Protein AF-A0A7S3MIG5-F1 (afdb_monomer)

Solvent-accessible surface area (backbone atoms only — not comparable to full-atom values): 7747 Å² total; per-residue (Å²): 121,83,64,59,63,56,52,53,53,54,50,54,58,50,54,56,58,55,52,68,65,64,69,79,78,71,97,71,91,72,84,79,76,76,66,77,36,34,33,56,63,20,16,80,85,38,70,43,92,72,47,92,50,40,49,57,72,40,78,55,63,51,69,65,56,37,70,64,51,83,87,72,63,54,57,69,58,44,41,52,48,26,43,72,57,22,67,26,15,24,21,19,40,47,58,47,97,88,70,48,41,25,34,7,35,70,39,51,44,54,89,52,20,58,82,60,41,82,59,38,82,42,43,52,66,67,50,27,48,59,33,58,76,71,104

pLDDT: mean 79.19, std 20.81, range [36.38, 97.81]

Organism: NCBI:txid89044

InterPro domains:
  IPR008258 Transglycosylase SLT domain 1 [PF01464] (71-113)
  IPR023346 Lysozyme-like domain superfamily [SSF53955] (67-118)

Secondary structure (DSSP, 8-state):
-HHHHHHHHHHHHHHHHHHHHHTTS------------TTTTT-TTS--S--TT-SS--B--HHHHHHH-TT---HHHHHHHHHHHHTTBTT-EEE-TTS-EEETTTTEETTTHHHHSTTS---SHHHHHHHHHH-

Mean predicted aligned error: 11.34 Å

Radius of gyration: 15.7 Å; Cα contacts (8 Å, |Δi|>4): 194; chains: 1; bounding box: 32×45×38 Å

Foldseek 3Di:
DVPVVVVVVVVVVVVLVVVLVVVPPDPDDDDDPCPPQPLQCLEVVSPDPDQLLGSDWDADDQQVLLVPQPPPDDSVVSSSQLCVQGVRTLSHWYQDPVRWIFGGSNRQTLVQCVPQPVSGDQSDSVSVSSSVNVD

Structure (mmCIF, N/CA/C/O backbone):
data_AF-A0A7S3MIG5-F1
#
_entry.id   AF-A0A7S3MIG5-F1
#
loop_
_atom_site.group_PDB
_atom_site.id
_atom_site.type_symbol
_atom_site.label_atom_id
_atom_site.label_alt_id
_atom_site.label_comp_id
_atom_site.label_asym_id
_atom_site.label_entity_id
_atom_site.label_seq_id
_atom_site.pdbx_PDB_ins_code
_atom_site.Cartn_x
_atom_site.Cartn_y
_atom_site.Cartn_z
_atom_site.occupancy
_atom_site.B_iso_or_equiv
_atom_site.auth_seq_id
_atom_site.auth_comp_id
_atom_site.auth_asym_id
_atom_site.auth_atom_id
_atom_site.pdbx_PDB_model_num
ATOM 1 N N . GLU A 1 1 ? -20.050 28.147 0.875 1.00 51.34 1 GLU A N 1
ATOM 2 C CA . GLU A 1 1 ? -18.683 27.589 0.783 1.00 51.34 1 GLU A CA 1
ATOM 3 C C . GLU A 1 1 ? -18.425 26.439 1.764 1.00 51.34 1 GLU A C 1
ATOM 5 O O . GLU A 1 1 ? -18.045 25.375 1.313 1.00 51.34 1 GLU A O 1
ATOM 10 N N . LYS A 1 2 ? -18.729 26.543 3.070 1.00 42.62 2 LYS A N 1
ATOM 11 C CA . LYS A 1 2 ? -18.460 25.452 4.046 1.00 42.62 2 LYS A CA 1
ATOM 12 C C . LYS A 1 2 ? -19.381 24.208 3.971 1.00 42.62 2 LYS A C 1
ATOM 14 O O . LYS A 1 2 ? -19.106 23.201 4.614 1.00 42.62 2 LYS A O 1
ATOM 19 N N . ALA A 1 3 ? -20.485 24.269 3.222 1.00 40.72 3 ALA A N 1
ATOM 20 C CA . ALA A 1 3 ? -21.469 23.179 3.124 1.00 40.72 3 ALA A CA 1
ATOM 21 C C . ALA A 1 3 ? -21.179 22.177 1.986 1.00 40.72 3 ALA A C 1
ATOM 23 O O . ALA A 1 3 ? -21.568 21.013 2.079 1.00 40.72 3 ALA A O 1
ATOM 24 N N . GLU A 1 4 ? -20.468 22.595 0.935 1.00 43.38 4 GLU A N 1
ATOM 25 C CA . GLU A 1 4 ? -20.184 21.741 -0.229 1.00 43.38 4 GLU A CA 1
ATOM 26 C C . GLU A 1 4 ? -19.035 20.760 0.044 1.00 43.38 4 GLU A C 1
ATOM 28 O O . GLU A 1 4 ? -19.123 19.592 -0.324 1.00 43.38 4 GLU A O 1
ATOM 33 N N . GLU A 1 5 ? -18.024 21.175 0.813 1.00 44.06 5 GLU A N 1
ATOM 34 C CA . GLU A 1 5 ? -16.882 20.326 1.190 1.00 44.06 5 GLU A CA 1
ATOM 35 C C . GLU A 1 5 ? -17.285 19.151 2.107 1.00 44.06 5 GLU A C 1
ATOM 37 O O . GLU A 1 5 ? -16.780 18.035 1.981 1.00 44.06 5 GLU A O 1
ATOM 42 N N . SER A 1 6 ? -18.246 19.378 3.010 1.00 37.78 6 SER A N 1
ATOM 43 C CA . SER A 1 6 ? -18.741 18.351 3.940 1.00 37.78 6 SER A CA 1
ATOM 44 C C . SER A 1 6 ? -19.635 17.319 3.239 1.00 37.78 6 SER A C 1
ATOM 46 O O . SER A 1 6 ? -19.583 16.125 3.531 1.00 37.78 6 SER A O 1
ATOM 48 N N . THR A 1 7 ? -20.415 17.766 2.251 1.00 40.59 7 THR A N 1
ATOM 49 C CA . THR A 1 7 ? -21.314 16.901 1.473 1.00 40.59 7 THR A CA 1
ATOM 50 C C . THR A 1 7 ? -20.524 16.008 0.511 1.00 40.59 7 THR A C 1
ATOM 52 O O . THR A 1 7 ? -20.864 14.841 0.335 1.00 40.59 7 THR A O 1
ATOM 55 N N . MET A 1 8 ? -19.410 16.503 -0.041 1.00 41.50 8 MET A N 1
ATOM 56 C CA . MET A 1 8 ? -18.539 15.733 -0.935 1.00 41.50 8 MET A CA 1
ATOM 57 C C . MET A 1 8 ? -17.765 14.631 -0.198 1.00 41.50 8 MET A C 1
ATOM 59 O O . MET A 1 8 ? -17.695 13.505 -0.689 1.00 41.50 8 MET A O 1
ATOM 63 N N . LYS A 1 9 ? -17.280 14.911 1.022 1.00 41.47 9 LYS A N 1
ATOM 64 C CA . LYS A 1 9 ? -16.677 13.902 1.910 1.00 41.47 9 LYS A CA 1
ATOM 65 C C . LYS A 1 9 ? -17.696 12.812 2.261 1.00 41.47 9 LYS A C 1
ATOM 67 O O . LYS A 1 9 ? -17.405 11.632 2.105 1.00 41.47 9 LYS A O 1
ATOM 72 N N . PHE A 1 10 ? -18.925 13.181 2.626 1.00 36.38 10 PHE A N 1
ATOM 73 C CA . PHE A 1 10 ? -19.977 12.212 2.962 1.00 36.38 10 PHE A CA 1
ATOM 74 C C . PHE A 1 10 ? -20.384 11.323 1.768 1.00 36.38 10 PHE A C 1
ATOM 76 O O . PHE A 1 10 ? -20.608 10.129 1.941 1.00 36.38 10 PHE A O 1
ATOM 83 N N . ILE A 1 11 ? -20.415 11.865 0.546 1.00 40.78 11 ILE A N 1
ATOM 84 C CA . ILE A 1 11 ? -20.728 11.098 -0.674 1.00 40.78 11 ILE A CA 1
ATOM 85 C C . ILE A 1 11 ? -19.583 10.142 -1.056 1.00 40.78 11 ILE A C 1
ATOM 87 O O . ILE A 1 11 ? -19.858 9.000 -1.427 1.00 40.78 11 ILE A O 1
ATOM 91 N N . LEU A 1 12 ? -18.317 10.552 -0.897 1.00 39.25 12 LEU A N 1
ATOM 92 C CA . LEU A 1 12 ? -17.154 9.679 -1.119 1.00 39.25 12 LEU A CA 1
ATOM 93 C C . LEU A 1 12 ? -17.155 8.472 -0.161 1.00 39.25 12 LEU A C 1
ATOM 95 O O . LEU A 1 12 ? -16.956 7.337 -0.590 1.00 39.25 12 LEU A O 1
ATOM 99 N N . PHE A 1 13 ? -17.466 8.702 1.122 1.00 47.09 13 PHE A N 1
ATOM 10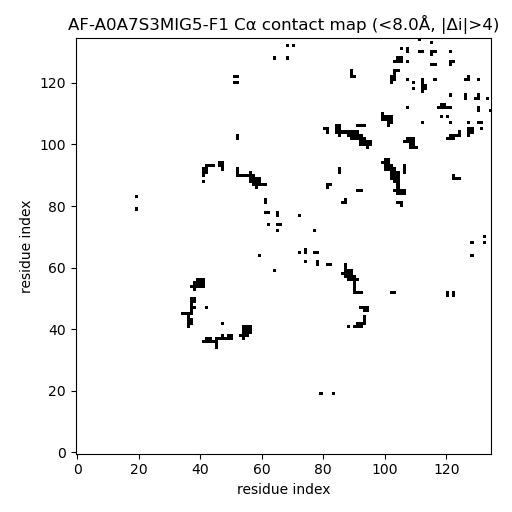0 C CA . PHE A 1 13 ? -17.560 7.646 2.139 1.00 47.09 13 PHE A CA 1
ATOM 101 C C . PHE A 1 13 ? -18.702 6.645 1.869 1.00 47.09 13 PHE A C 1
ATOM 103 O O . PHE A 1 13 ? -18.540 5.448 2.109 1.00 47.09 13 PHE A O 1
ATOM 110 N N . PHE A 1 14 ? -19.847 7.097 1.338 1.00 41.34 14 PHE A N 1
ATOM 111 C CA . PHE A 1 14 ? -20.972 6.213 0.992 1.00 41.34 14 PHE A CA 1
ATOM 112 C C . PHE A 1 14 ? -20.753 5.421 -0.306 1.00 41.34 14 PHE A C 1
ATOM 114 O O . PHE A 1 14 ? -21.183 4.268 -0.388 1.00 41.34 14 PHE A O 1
ATOM 121 N N . ALA A 1 15 ? -20.055 5.988 -1.296 1.00 44.19 15 ALA A N 1
ATOM 122 C CA . ALA A 1 15 ? -19.672 5.265 -2.510 1.00 44.19 15 ALA A CA 1
ATOM 123 C C . ALA A 1 15 ? -18.713 4.100 -2.193 1.00 44.19 15 ALA A C 1
ATOM 125 O O . ALA A 1 15 ? -18.917 2.987 -2.680 1.00 44.19 15 ALA A O 1
ATOM 126 N N . LEU A 1 16 ? -17.751 4.315 -1.285 1.00 47.69 16 LEU A N 1
ATOM 127 C CA . LEU A 1 16 ? -16.837 3.276 -0.788 1.00 47.69 16 LEU A CA 1
ATOM 128 C C . LEU A 1 16 ? -17.585 2.114 -0.097 1.00 47.69 16 LEU A C 1
ATOM 130 O O . LEU A 1 16 ? -17.262 0.942 -0.292 1.00 47.69 16 LEU A O 1
ATOM 134 N N . PHE A 1 17 ? -18.638 2.429 0.666 1.00 48.66 17 PHE A N 1
ATOM 135 C CA . PHE A 1 17 ? -19.463 1.442 1.375 1.00 48.66 17 PHE A CA 1
ATOM 136 C C . PHE A 1 17 ? -20.313 0.575 0.427 1.00 48.66 17 PHE A C 1
ATOM 138 O O . PHE A 1 17 ? -20.504 -0.618 0.673 1.00 48.66 17 PHE A O 1
ATOM 145 N N . ALA A 1 18 ? -20.824 1.158 -0.664 1.00 47.09 18 ALA A N 1
ATOM 146 C CA . ALA A 1 18 ? -21.632 0.444 -1.653 1.00 47.09 18 ALA A CA 1
ATOM 147 C C . ALA A 1 18 ? -20.791 -0.510 -2.524 1.00 47.09 18 ALA A C 1
ATOM 149 O O . ALA A 1 18 ? -21.248 -1.612 -2.835 1.00 47.09 18 ALA A O 1
ATOM 150 N N . LEU A 1 19 ? -19.547 -0.140 -2.853 1.00 51.59 19 LEU A N 1
ATOM 151 C CA . LEU A 1 19 ? -18.636 -0.998 -3.619 1.00 51.59 19 LEU A CA 1
ATOM 152 C C . LEU A 1 19 ? -18.174 -2.240 -2.837 1.00 51.59 19 LEU A C 1
ATOM 154 O O . LEU A 1 19 ? -18.112 -3.322 -3.419 1.00 51.59 19 LEU A O 1
ATOM 158 N N . CYS A 1 20 ? -17.950 -2.141 -1.519 1.00 53.34 20 CYS A N 1
ATOM 159 C CA . CYS A 1 20 ? -17.542 -3.298 -0.700 1.00 53.34 20 CYS A CA 1
ATOM 160 C C . CYS A 1 20 ? -18.631 -4.397 -0.653 1.00 53.34 20 CYS A C 1
ATOM 162 O O . CYS A 1 20 ? -18.325 -5.574 -0.479 1.00 53.34 20 CYS A O 1
ATOM 164 N N . LYS A 1 21 ? -19.911 -4.044 -0.872 1.00 43.94 21 LYS A N 1
ATOM 165 C CA . LYS A 1 21 ? -21.035 -4.999 -0.888 1.00 43.94 21 LYS A CA 1
ATOM 166 C C . LYS A 1 21 ? -21.284 -5.649 -2.255 1.00 43.94 21 LYS A C 1
ATOM 168 O O . LYS A 1 21 ? -21.794 -6.764 -2.298 1.00 43.94 21 LYS A O 1
ATOM 173 N N . ALA A 1 22 ? -20.910 -4.988 -3.352 1.00 49.09 22 ALA A N 1
ATOM 174 C CA . ALA A 1 22 ? -21.070 -5.519 -4.709 1.00 49.09 22 ALA A CA 1
ATOM 175 C C . ALA A 1 22 ? -19.980 -6.539 -5.104 1.00 49.09 22 ALA A C 1
ATOM 177 O O . ALA A 1 22 ? -20.178 -7.314 -6.032 1.00 49.09 22 ALA A O 1
ATOM 178 N N . LEU A 1 23 ? -18.851 -6.577 -4.388 1.00 50.47 23 LEU A N 1
ATOM 179 C CA . LEU A 1 23 ? -17.713 -7.460 -4.683 1.00 50.47 23 LEU A CA 1
ATOM 180 C C . LEU A 1 23 ? -17.840 -8.896 -4.135 1.00 50.47 23 LEU A C 1
ATOM 182 O O . LEU A 1 23 ? -16.958 -9.713 -4.379 1.00 50.47 23 LEU A O 1
ATOM 186 N N . ILE A 1 24 ? -18.912 -9.232 -3.409 1.00 51.25 24 ILE A N 1
ATOM 187 C CA . ILE A 1 24 ? -19.082 -10.579 -2.827 1.00 51.25 24 ILE A CA 1
ATOM 188 C C . ILE A 1 24 ? -19.714 -11.576 -3.826 1.00 51.25 24 ILE A C 1
ATOM 190 O O . ILE A 1 24 ? -19.667 -12.777 -3.579 1.00 51.25 24 ILE A O 1
ATOM 194 N N . ASP A 1 25 ? -20.242 -11.132 -4.977 1.00 44.16 25 ASP A N 1
ATOM 195 C CA . ASP A 1 25 ? -21.113 -11.976 -5.820 1.00 44.16 25 ASP A CA 1
ATOM 196 C C . ASP A 1 25 ? -20.711 -12.077 -7.305 1.00 44.16 25 ASP A C 1
ATOM 198 O O . ASP A 1 25 ? -21.544 -12.011 -8.207 1.00 44.16 25 ASP A O 1
ATOM 202 N N . SER A 1 26 ? -19.421 -12.215 -7.622 1.00 49.31 26 SER A N 1
ATOM 203 C CA . SER A 1 26 ? -19.003 -12.509 -9.004 1.00 49.31 26 SER A CA 1
ATOM 204 C C . SER A 1 26 ? -17.785 -13.420 -9.046 1.00 49.31 26 SER A C 1
ATOM 206 O O . SER A 1 26 ? -16.639 -12.984 -9.096 1.00 49.31 26 SER A O 1
ATOM 208 N N . ASN A 1 27 ? -18.060 -14.721 -9.033 1.00 55.34 27 ASN A N 1
ATOM 209 C CA . ASN A 1 27 ? -17.086 -15.756 -9.342 1.00 55.34 27 ASN A CA 1
ATOM 210 C C . ASN A 1 27 ? -17.036 -15.932 -10.871 1.00 55.34 27 ASN A C 1
ATOM 212 O O . ASN A 1 27 ? -17.687 -16.826 -11.409 1.00 55.34 27 ASN A O 1
ATOM 216 N N . ASP A 1 28 ? -16.325 -15.042 -11.570 1.00 57.12 28 ASP A N 1
ATOM 217 C CA . ASP A 1 28 ? -16.091 -15.153 -13.014 1.00 57.12 28 ASP A CA 1
ATOM 218 C C . ASP A 1 28 ? -14.610 -15.444 -13.291 1.00 57.12 28 ASP A C 1
ATOM 220 O O . ASP A 1 28 ? -13.703 -14.711 -12.890 1.00 57.12 28 ASP A O 1
ATOM 224 N N . THR A 1 29 ? -14.349 -16.571 -13.948 1.00 52.06 29 THR A N 1
ATOM 225 C CA . THR A 1 29 ? -13.006 -17.027 -14.316 1.00 52.06 29 THR A CA 1
ATOM 226 C C . THR A 1 29 ? -12.479 -16.216 -15.499 1.00 52.06 29 THR A C 1
ATOM 228 O O . THR A 1 29 ? -12.602 -16.621 -16.656 1.00 52.06 29 THR A O 1
ATOM 231 N N . VAL A 1 30 ? -11.860 -15.069 -15.215 1.00 60.84 30 VAL A N 1
ATOM 232 C CA . VAL A 1 30 ? -11.227 -14.211 -16.226 1.00 60.84 30 VAL A CA 1
ATOM 233 C C . VAL A 1 30 ? -9.854 -14.763 -16.627 1.00 60.84 30 VAL A C 1
ATOM 235 O O . VAL A 1 30 ? -8.970 -14.976 -15.796 1.00 60.84 30 VAL A O 1
ATOM 238 N N . LYS A 1 31 ? -9.645 -14.959 -17.937 1.00 47.28 31 LYS A N 1
ATOM 239 C CA . LYS A 1 31 ? -8.320 -15.212 -18.523 1.00 47.28 31 LYS A CA 1
ATOM 240 C C . LYS A 1 31 ? -7.423 -13.987 -18.328 1.00 47.28 31 LYS A C 1
ATOM 242 O O . LYS A 1 31 ? -7.573 -12.984 -19.024 1.00 47.28 31 LYS A O 1
ATOM 247 N N . VAL A 1 32 ? -6.457 -14.102 -17.420 1.00 54.25 32 VAL A N 1
ATOM 248 C CA . VAL A 1 32 ? -5.414 -13.097 -17.183 1.00 54.25 32 VAL A CA 1
ATOM 249 C C . VAL A 1 32 ? -4.479 -13.051 -18.392 1.00 54.25 32 VAL A C 1
ATOM 251 O O . VAL A 1 32 ? -3.644 -13.931 -18.590 1.00 54.25 32 VAL A O 1
ATOM 254 N N . THR A 1 33 ? -4.623 -12.016 -19.217 1.00 44.28 33 THR A N 1
ATOM 255 C CA . THR A 1 33 ? -3.598 -11.650 -20.199 1.00 44.28 33 THR A CA 1
ATOM 256 C C . THR A 1 33 ? -2.527 -10.882 -19.436 1.00 44.28 33 THR A C 1
ATOM 258 O O . THR A 1 33 ? -2.725 -9.724 -19.083 1.00 44.28 33 THR A O 1
ATOM 261 N N . THR A 1 34 ? -1.417 -11.544 -19.111 1.00 45.97 34 THR A N 1
ATOM 262 C CA . THR A 1 34 ? -0.268 -10.923 -18.446 1.00 45.97 34 THR A CA 1
ATOM 263 C C . THR A 1 34 ? 0.471 -10.024 -19.436 1.00 45.97 34 THR A C 1
ATOM 265 O O . THR A 1 34 ? 1.511 -10.400 -19.979 1.00 45.97 34 THR A O 1
ATOM 268 N N . THR A 1 35 ? -0.047 -8.823 -19.686 1.00 49.03 35 THR A N 1
ATOM 269 C CA . THR A 1 35 ? 0.828 -7.696 -20.026 1.00 49.03 35 THR A CA 1
ATOM 270 C C . THR A 1 35 ? 1.782 -7.596 -18.844 1.00 49.03 35 THR A C 1
ATOM 272 O O . THR A 1 35 ? 1.309 -7.406 -17.726 1.00 49.03 35 THR A O 1
ATOM 275 N N . GLY A 1 36 ? 3.069 -7.897 -19.046 1.00 53.56 36 GLY A N 1
ATOM 276 C CA . GLY A 1 36 ? 4.034 -8.086 -17.961 1.00 53.56 36 GLY A CA 1
ATOM 277 C C . GLY A 1 36 ? 3.885 -6.985 -16.919 1.00 53.56 36 GLY A C 1
ATOM 278 O O . GLY A 1 36 ? 4.172 -5.830 -17.210 1.00 53.56 36 GLY A O 1
ATOM 279 N N . SER A 1 37 ? 3.349 -7.335 -15.748 1.00 60.66 37 SER A N 1
ATOM 280 C CA . SER A 1 37 ? 3.030 -6.356 -14.717 1.00 60.66 37 SER A CA 1
ATOM 281 C C . SER A 1 37 ? 4.322 -5.659 -14.335 1.00 60.66 37 SER A C 1
ATOM 283 O O . SER A 1 37 ? 5.243 -6.305 -13.812 1.00 60.66 37 SER A O 1
ATOM 285 N N . THR A 1 38 ? 4.409 -4.361 -14.595 1.00 77.69 38 THR A N 1
ATOM 286 C CA . THR A 1 38 ? 5.500 -3.560 -14.061 1.00 77.69 38 THR A CA 1
ATOM 287 C C . THR A 1 38 ? 5.509 -3.760 -12.542 1.00 77.69 38 THR A C 1
ATOM 289 O O . THR A 1 38 ? 4.456 -3.831 -11.907 1.00 77.69 38 THR A O 1
ATOM 292 N N . CYS A 1 39 ? 6.691 -3.968 -11.959 1.00 90.12 39 CYS A N 1
ATOM 293 C CA . CYS A 1 39 ? 6.862 -4.235 -10.523 1.00 90.12 39 CYS A CA 1
ATOM 294 C C . CYS A 1 39 ? 6.382 -5.609 -10.020 1.00 90.12 39 CYS A C 1
ATOM 296 O O . CYS A 1 39 ? 6.025 -5.745 -8.854 1.00 90.12 39 CYS A O 1
ATOM 298 N N . GLY A 1 40 ? 6.399 -6.641 -10.871 1.00 89.94 40 GLY A N 1
ATOM 299 C CA . GLY A 1 40 ? 6.261 -8.043 -10.441 1.00 89.94 40 GLY A CA 1
ATOM 300 C C . GLY A 1 40 ? 4.935 -8.373 -9.749 1.00 89.94 40 GLY A C 1
ATOM 301 O O . GLY A 1 40 ? 4.897 -9.145 -8.796 1.00 89.94 40 GLY A O 1
ATOM 302 N N . GLY A 1 41 ? 3.849 -7.772 -10.232 1.00 89.12 41 GLY A N 1
ATOM 303 C CA . GLY A 1 41 ? 2.486 -7.984 -9.740 1.00 89.12 41 GLY A CA 1
ATOM 304 C C . GLY A 1 41 ? 2.023 -6.940 -8.728 1.00 89.12 41 GLY A C 1
ATOM 305 O O . GLY A 1 41 ? 0.840 -6.890 -8.413 1.00 89.12 41 GLY A O 1
ATOM 306 N N . ASN A 1 42 ? 2.922 -6.065 -8.269 1.00 93.94 42 ASN A N 1
ATOM 307 C CA . ASN A 1 42 ? 2.595 -4.986 -7.337 1.00 93.94 42 ASN A CA 1
ATOM 308 C C . ASN A 1 42 ? 1.775 -3.855 -7.968 1.00 93.94 42 ASN A C 1
ATOM 310 O O . ASN A 1 42 ? 1.104 -3.133 -7.243 1.00 93.94 42 ASN A O 1
ATOM 314 N N . CYS A 1 43 ? 1.808 -3.720 -9.296 1.00 91.94 43 CYS A N 1
ATOM 315 C CA . CYS A 1 43 ? 1.034 -2.738 -10.049 1.00 91.94 43 CYS A CA 1
ATOM 316 C C . CYS A 1 43 ? 0.163 -3.442 -11.101 1.00 91.94 43 CYS A C 1
ATOM 318 O O . CYS A 1 43 ? 0.605 -3.634 -12.240 1.00 91.94 43 CYS A O 1
ATOM 320 N N . PRO A 1 44 ? -1.060 -3.874 -10.743 1.00 85.12 44 PRO A N 1
ATOM 321 C CA . PRO A 1 44 ? -1.909 -4.673 -11.629 1.00 85.12 44 PRO A CA 1
ATOM 322 C C . PRO A 1 44 ? -2.309 -3.963 -12.927 1.00 85.12 44 PRO A C 1
ATOM 324 O O . PRO A 1 44 ? -2.492 -4.618 -13.949 1.00 85.12 44 PRO A O 1
ATOM 327 N N . SER A 1 45 ? -2.402 -2.629 -12.913 1.00 82.88 45 SER A N 1
ATOM 328 C CA . SER A 1 45 ? -2.671 -1.822 -14.111 1.00 82.88 45 SER A CA 1
ATOM 329 C C . SER A 1 45 ? -1.525 -1.855 -15.127 1.00 82.88 45 SER A C 1
ATOM 331 O O . SER A 1 45 ? -1.723 -1.491 -16.284 1.00 82.88 45 SER A O 1
ATOM 333 N N . GLY A 1 46 ? -0.313 -2.223 -14.697 1.00 84.00 46 GLY A N 1
ATOM 334 C CA . GLY A 1 46 ? 0.907 -2.119 -15.497 1.00 84.00 46 GLY A CA 1
ATOM 335 C C . GLY A 1 46 ? 1.330 -0.679 -15.817 1.00 84.00 46 GLY A C 1
ATOM 336 O O . GLY A 1 46 ? 2.304 -0.492 -16.540 1.00 84.00 46 GLY A O 1
ATOM 337 N N . SER A 1 47 ? 0.632 0.334 -15.286 1.00 86.62 47 SER A N 1
ATOM 338 C CA . SER A 1 47 ? 0.887 1.754 -15.576 1.00 86.62 47 SER A CA 1
ATOM 339 C C . SER A 1 47 ? 2.065 2.339 -14.799 1.00 86.62 47 SER A C 1
ATOM 341 O O . SER A 1 47 ? 2.567 3.398 -15.164 1.00 86.62 47 SER A O 1
ATOM 343 N N . CYS A 1 48 ? 2.526 1.660 -13.749 1.00 87.62 48 CYS A N 1
ATOM 344 C CA . CYS A 1 48 ? 3.608 2.155 -12.911 1.00 87.62 48 CYS A CA 1
ATOM 345 C C . CYS A 1 48 ? 4.918 2.259 -13.698 1.00 87.62 48 CYS A C 1
ATOM 347 O O . CYS A 1 48 ? 5.348 1.301 -14.335 1.00 87.62 48 CYS A O 1
ATOM 349 N N . THR A 1 49 ? 5.573 3.416 -13.619 1.00 87.75 49 THR A N 1
ATOM 350 C CA . THR A 1 49 ? 6.861 3.693 -14.282 1.00 87.75 49 THR A CA 1
ATOM 351 C C . THR A 1 49 ? 8.070 3.364 -13.405 1.00 87.75 49 THR A C 1
ATOM 353 O O . THR A 1 49 ? 9.182 3.203 -13.907 1.00 87.75 49 THR A O 1
ATOM 356 N N . SER A 1 50 ? 7.862 3.240 -12.092 1.00 90.69 50 SER A N 1
ATOM 357 C CA . SER A 1 50 ? 8.873 2.875 -11.100 1.00 90.69 50 SER A CA 1
ATOM 358 C C . SER A 1 50 ? 8.273 1.962 -10.028 1.00 90.69 50 SER A C 1
ATOM 360 O O . SER A 1 50 ? 7.053 1.852 -9.926 1.00 90.69 50 SER A O 1
ATOM 362 N N . CYS A 1 51 ? 9.133 1.296 -9.250 1.00 92.75 51 CYS A N 1
ATOM 363 C CA . CYS A 1 51 ? 8.746 0.340 -8.208 1.00 92.75 51 CYS A CA 1
ATOM 364 C C . CYS A 1 51 ? 9.307 0.757 -6.838 1.00 92.75 51 CYS A C 1
ATOM 366 O O . CYS A 1 51 ? 10.187 0.065 -6.318 1.00 92.75 51 CYS A O 1
ATOM 368 N N . PRO A 1 52 ? 8.869 1.891 -6.257 1.00 94.00 52 PRO A N 1
ATOM 369 C CA . PRO A 1 52 ? 9.450 2.433 -5.026 1.00 94.00 52 PRO A CA 1
ATOM 370 C C . PRO A 1 52 ? 9.383 1.462 -3.840 1.00 94.00 52 PRO A C 1
ATOM 372 O O . PRO A 1 52 ? 10.297 1.447 -3.021 1.00 94.00 52 PRO A O 1
ATOM 375 N N . CYS A 1 53 ? 8.360 0.602 -3.789 1.00 95.50 53 CYS A N 1
ATOM 376 C CA . CYS A 1 53 ? 8.213 -0.430 -2.758 1.00 95.50 53 CYS A CA 1
ATOM 377 C C . CYS A 1 53 ? 8.737 -1.813 -3.179 1.00 95.50 53 CYS A C 1
ATOM 379 O O . CYS A 1 53 ? 8.518 -2.807 -2.495 1.00 95.50 53 CYS A O 1
ATOM 381 N N . GLY A 1 54 ? 9.473 -1.889 -4.289 1.00 93.19 54 GLY A N 1
ATOM 382 C CA . GLY A 1 54 ? 10.073 -3.118 -4.798 1.00 93.19 54 GLY A CA 1
ATOM 383 C C . GLY A 1 54 ? 9.203 -3.876 -5.803 1.00 93.19 54 GLY A C 1
ATOM 384 O O . GLY A 1 54 ? 8.080 -3.496 -6.134 1.00 93.19 54 GLY A O 1
ATOM 385 N N . SER A 1 55 ? 9.765 -4.964 -6.328 1.00 94.12 55 SER A N 1
ATOM 386 C CA . SER A 1 55 ? 9.193 -5.758 -7.426 1.00 94.12 55 SER A CA 1
ATOM 387 C C . SER A 1 55 ? 8.667 -7.130 -7.001 1.00 94.12 55 SER A C 1
ATOM 389 O O . SER A 1 55 ? 8.378 -7.959 -7.856 1.00 94.12 55 SER A O 1
ATOM 391 N N . THR A 1 56 ? 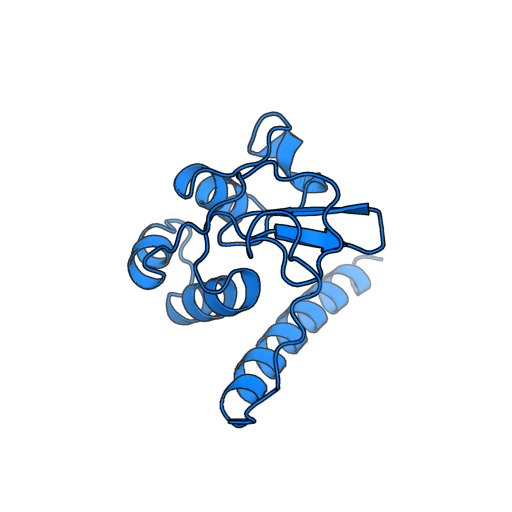8.589 -7.393 -5.698 1.00 94.50 56 THR A N 1
ATOM 392 C CA . THR A 1 56 ? 8.059 -8.647 -5.147 1.00 94.50 56 THR A CA 1
ATOM 393 C C . THR A 1 56 ? 6.866 -8.325 -4.249 1.00 94.50 56 THR A C 1
ATOM 395 O O . THR A 1 56 ? 6.974 -7.381 -3.460 1.00 94.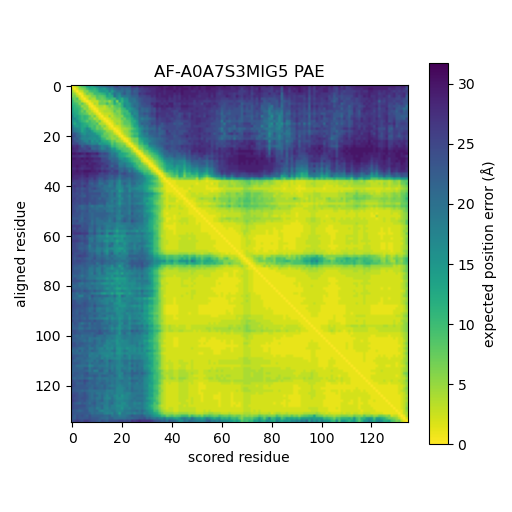50 56 THR A O 1
ATOM 398 N N . PRO A 1 57 ? 5.751 -9.071 -4.326 1.00 95.75 57 PRO A N 1
ATOM 399 C CA . PRO A 1 57 ? 4.639 -8.918 -3.391 1.00 95.75 57 PRO A CA 1
ATOM 400 C C . PRO A 1 57 ? 5.039 -9.186 -1.937 1.00 95.75 57 PRO A C 1
ATOM 402 O O . PRO A 1 57 ? 5.874 -10.045 -1.655 1.00 95.75 57 PRO A O 1
ATOM 405 N N . SER A 1 58 ? 4.411 -8.467 -1.007 1.00 97.19 58 SER A N 1
ATOM 406 C CA . SER A 1 58 ? 4.626 -8.582 0.438 1.00 97.19 58 SER A CA 1
ATOM 407 C C . SER A 1 58 ? 3.281 -8.671 1.156 1.00 97.19 58 SER A C 1
ATOM 409 O O . SER A 1 58 ? 2.756 -7.677 1.656 1.00 97.19 58 SER A O 1
ATOM 411 N N . TYR A 1 59 ? 2.689 -9.864 1.178 1.00 97.81 59 TYR A N 1
ATOM 412 C CA . TYR A 1 59 ? 1.374 -10.068 1.786 1.00 97.81 59 TYR A CA 1
ATOM 413 C C . TYR A 1 59 ? 1.434 -10.049 3.312 1.00 97.81 59 TYR A C 1
ATOM 415 O O . TYR A 1 59 ? 2.263 -10.714 3.933 1.00 97.81 59 TYR A O 1
ATOM 423 N N . GLN A 1 60 ? 0.518 -9.295 3.904 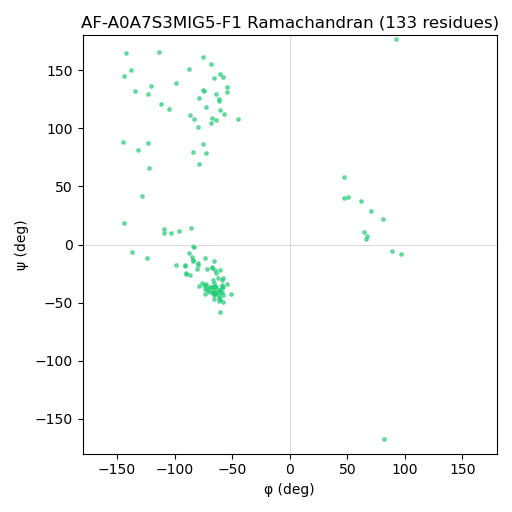1.00 97.75 60 GLN A N 1
ATOM 424 C CA . GLN A 1 60 ? 0.406 -9.081 5.337 1.00 97.75 60 GLN A CA 1
ATOM 425 C C . GLN A 1 60 ? -0.880 -9.697 5.899 1.00 97.75 60 GLN A C 1
ATOM 427 O O . GLN A 1 60 ? -1.811 -10.033 5.170 1.00 97.75 60 GLN A O 1
ATOM 432 N N . ASN A 1 61 ? -0.960 -9.820 7.225 1.00 97.81 61 ASN A N 1
ATOM 433 C CA . ASN A 1 61 ? -2.200 -10.200 7.895 1.00 97.81 61 ASN A CA 1
ATOM 434 C C . ASN A 1 61 ? -3.060 -8.953 8.166 1.00 97.81 61 ASN A C 1
ATOM 436 O O . ASN A 1 61 ? -2.711 -8.133 9.016 1.00 97.81 61 ASN A O 1
ATOM 440 N N . ILE A 1 62 ? -4.194 -8.833 7.471 1.00 94.94 62 ILE A N 1
ATOM 441 C CA . ILE A 1 62 ? -5.086 -7.666 7.567 1.00 94.94 62 ILE A CA 1
ATOM 442 C C . ILE A 1 62 ? -5.571 -7.441 9.003 1.00 94.94 62 ILE A C 1
ATOM 444 O O . ILE A 1 62 ? -5.476 -6.333 9.526 1.00 94.94 62 ILE A O 1
ATOM 448 N N . ALA A 1 63 ? -6.067 -8.489 9.667 1.00 94.81 63 ALA A N 1
ATOM 449 C CA . ALA A 1 63 ? -6.609 -8.374 11.018 1.00 94.81 63 ALA A CA 1
ATOM 450 C C . ALA A 1 63 ? -5.543 -7.908 12.022 1.00 94.81 63 ALA A C 1
ATOM 452 O O . ALA A 1 63 ? -5.828 -7.071 12.876 1.00 94.81 63 ALA A O 1
ATOM 453 N N . GLN A 1 64 ? -4.305 -8.394 11.888 1.00 95.69 64 GLN A N 1
ATOM 454 C CA . GLN A 1 64 ? -3.184 -7.972 12.728 1.00 95.69 64 GLN A CA 1
ATOM 455 C C . GLN A 1 64 ? -2.841 -6.492 12.529 1.00 95.69 64 GLN A C 1
ATOM 457 O O . GLN A 1 64 ? -2.568 -5.795 13.502 1.00 95.69 64 GLN A O 1
ATOM 462 N N . TRP A 1 65 ? -2.829 -5.994 11.292 1.00 95.06 65 TRP A N 1
ATOM 463 C CA . TRP A 1 65 ? -2.533 -4.584 11.028 1.00 95.06 65 TRP A CA 1
ATOM 464 C C . TRP A 1 65 ? -3.682 -3.660 11.426 1.00 95.06 65 TRP A C 1
ATOM 466 O O . TRP A 1 65 ? -3.446 -2.617 12.027 1.00 95.06 65 TRP A O 1
ATOM 476 N N . CYS A 1 66 ? -4.928 -4.072 11.206 1.00 92.75 66 CYS A N 1
ATOM 477 C CA . CYS A 1 66 ? -6.088 -3.315 11.663 1.00 92.75 66 CYS A CA 1
ATOM 478 C C . CYS A 1 66 ? -6.199 -3.244 13.188 1.00 92.75 66 CYS A C 1
ATOM 480 O O . CYS A 1 66 ? -6.613 -2.215 13.721 1.00 92.75 66 CYS A O 1
ATOM 482 N N . ALA A 1 67 ? -5.771 -4.282 13.909 1.00 93.38 67 ALA A N 1
ATOM 483 C CA . ALA A 1 67 ? -5.702 -4.259 15.368 1.00 93.38 67 ALA A CA 1
ATOM 484 C C . ALA A 1 67 ? -4.634 -3.291 15.916 1.00 93.38 67 ALA A C 1
ATOM 486 O O . ALA A 1 67 ? -4.715 -2.901 17.078 1.00 93.38 67 ALA A O 1
ATOM 487 N N . GLN A 1 68 ? -3.648 -2.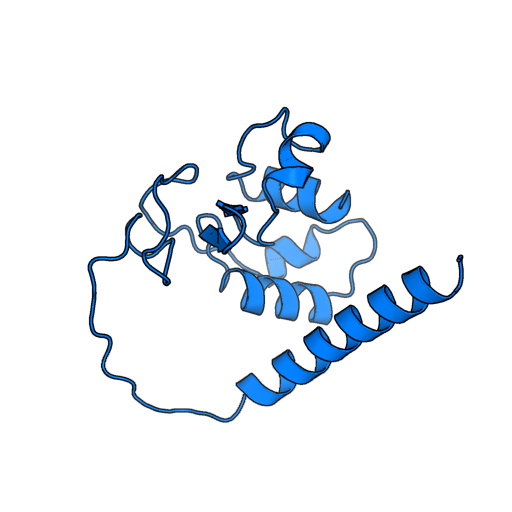896 15.101 1.00 91.00 68 GLN A N 1
ATOM 488 C CA . GLN A 1 68 ? -2.602 -1.944 15.493 1.00 91.00 68 GLN A CA 1
ATOM 489 C C . GLN A 1 68 ? -3.033 -0.478 15.346 1.00 91.00 68 GLN A C 1
ATOM 491 O O . GLN A 1 68 ? -2.375 0.398 15.902 1.00 91.00 68 GLN A O 1
ATOM 496 N N . ALA A 1 69 ? -4.132 -0.188 14.643 1.00 80.38 69 ALA A N 1
ATOM 497 C CA . ALA A 1 69 ? -4.654 1.171 14.527 1.00 80.38 69 ALA A CA 1
ATOM 498 C C . ALA A 1 69 ? -5.189 1.663 15.888 1.00 80.38 69 ALA A C 1
ATOM 500 O O . ALA A 1 69 ? -6.220 1.206 16.383 1.00 80.38 69 ALA A O 1
ATOM 501 N N . THR A 1 70 ? -4.477 2.604 16.513 1.00 72.94 70 THR A N 1
ATOM 502 C CA . THR A 1 70 ? -4.749 3.080 17.885 1.00 72.94 70 THR A CA 1
ATOM 503 C C . THR A 1 70 ? -5.763 4.224 17.963 1.00 72.94 70 THR A C 1
ATOM 505 O O . THR A 1 70 ? -6.207 4.586 19.050 1.00 72.94 70 THR A O 1
ATOM 508 N N . ASN A 1 71 ? -6.179 4.777 16.825 1.00 72.19 71 ASN A N 1
ATOM 509 C CA . ASN A 1 71 ? -7.095 5.918 16.713 1.00 72.19 71 ASN A CA 1
ATOM 510 C C . ASN A 1 71 ? -8.589 5.530 16.741 1.00 72.19 71 ASN A C 1
ATOM 512 O O . ASN A 1 71 ? -9.450 6.346 16.418 1.00 72.19 71 ASN A O 1
ATOM 516 N N . GLY A 1 72 ? -8.915 4.296 17.137 1.00 74.69 72 GLY A N 1
ATOM 517 C CA . GLY A 1 72 ? -10.300 3.840 17.283 1.00 74.69 72 GLY A CA 1
ATOM 518 C C . GLY A 1 72 ? -10.974 3.428 15.974 1.00 74.69 72 GLY A C 1
ATOM 519 O O . GLY A 1 72 ? -12.204 3.412 15.901 1.00 74.69 72 GLY A O 1
ATOM 520 N N . TRP A 1 73 ? -10.201 3.083 14.939 1.00 84.12 73 TRP A N 1
ATOM 521 C CA . TRP A 1 73 ? -10.753 2.534 13.703 1.00 84.12 73 TRP A CA 1
ATOM 522 C C . TRP A 1 73 ? -11.625 1.309 13.966 1.00 84.12 73 TRP A C 1
ATOM 524 O O . TRP A 1 73 ? -11.239 0.354 14.647 1.00 84.12 73 TRP A O 1
ATOM 534 N N . ASN A 1 74 ? -12.821 1.322 13.378 1.00 91.62 74 ASN A N 1
ATOM 535 C CA . ASN A 1 74 ? -13.669 0.146 13.373 1.00 91.62 74 ASN A CA 1
ATOM 536 C C . ASN A 1 74 ? -12.944 -0.988 12.630 1.00 91.62 74 ASN A C 1
ATOM 5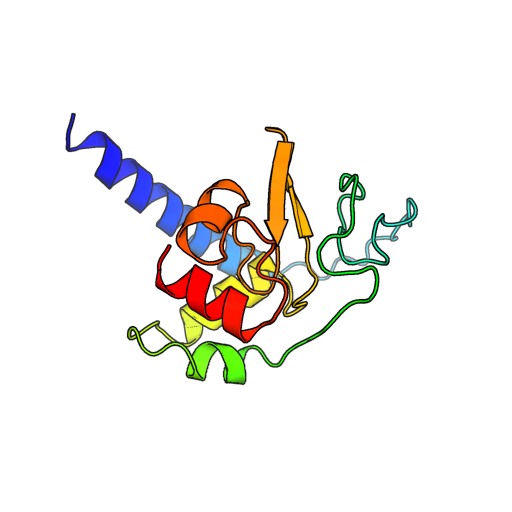38 O O . ASN A 1 74 ? -12.554 -0.832 11.473 1.00 91.62 74 ASN A O 1
ATOM 542 N N . GLN A 1 75 ? -12.796 -2.134 13.296 1.00 92.00 75 GLN A N 1
ATOM 543 C CA . GLN A 1 75 ? -12.025 -3.262 12.774 1.00 92.00 75 GLN A CA 1
ATOM 544 C C . GLN A 1 75 ? -12.571 -3.799 11.449 1.00 92.00 75 GLN A C 1
ATOM 546 O O . GLN A 1 75 ? -11.792 -4.087 10.546 1.00 92.00 75 GLN A O 1
ATOM 551 N N . ALA A 1 76 ? -13.893 -3.890 11.300 1.00 91.44 76 ALA A N 1
ATOM 552 C CA . ALA A 1 76 ? -14.504 -4.356 10.058 1.00 91.44 76 ALA A CA 1
ATOM 553 C C . ALA A 1 76 ? -14.255 -3.369 8.907 1.00 91.44 76 ALA A C 1
ATOM 555 O O . ALA A 1 76 ? -13.925 -3.787 7.798 1.00 91.44 76 ALA A O 1
ATOM 556 N N . ASN A 1 77 ? -14.336 -2.065 9.184 1.00 88.44 77 ASN A N 1
ATOM 557 C CA . ASN A 1 77 ? -14.066 -1.036 8.182 1.00 88.44 77 ASN A CA 1
ATOM 558 C C . ASN A 1 77 ? -12.598 -1.045 7.753 1.00 88.44 77 ASN A C 1
ATOM 560 O O . ASN A 1 77 ? -12.327 -1.051 6.558 1.00 88.44 77 ASN A O 1
ATOM 564 N N . CYS A 1 78 ? -11.659 -1.102 8.703 1.00 91.56 78 CYS A N 1
ATOM 565 C CA . CYS A 1 78 ? -10.235 -1.175 8.377 1.00 91.56 78 CYS A CA 1
ATOM 566 C C . CYS A 1 78 ? -9.922 -2.393 7.498 1.00 91.56 78 CYS A C 1
ATOM 568 O O . CYS A 1 78 ? -9.208 -2.267 6.506 1.00 91.56 78 CYS A O 1
ATOM 570 N N . GLN A 1 79 ? -10.493 -3.558 7.827 1.00 94.31 79 GLN A N 1
ATOM 571 C CA . GLN A 1 79 ? -10.267 -4.773 7.049 1.00 94.31 79 GLN A CA 1
ATOM 572 C C . GLN A 1 79 ? -10.866 -4.676 5.637 1.00 94.31 79 GLN A C 1
ATOM 574 O O . GLN A 1 79 ? -10.199 -5.073 4.686 1.00 94.31 79 GLN A O 1
ATOM 579 N N . CYS A 1 80 ? -12.077 -4.118 5.483 1.00 92.88 80 CYS A N 1
ATOM 580 C CA . CYS A 1 80 ? -12.674 -3.869 4.160 1.00 92.88 80 CYS A CA 1
ATOM 581 C C . CYS A 1 80 ? -11.806 -2.905 3.335 1.00 92.88 80 CYS A C 1
ATOM 583 O O . CYS A 1 80 ? -11.505 -3.218 2.186 1.00 92.88 80 CYS A O 1
ATOM 585 N N . ILE A 1 81 ? -11.351 -1.792 3.927 1.00 89.62 81 ILE A N 1
ATOM 586 C CA . ILE A 1 81 ? -10.501 -0.801 3.251 1.00 89.62 81 ILE A CA 1
ATOM 587 C C . ILE A 1 81 ? -9.194 -1.448 2.798 1.00 89.62 81 ILE A C 1
ATOM 589 O O . ILE A 1 81 ? -8.933 -1.503 1.606 1.00 89.62 81 ILE A O 1
ATOM 593 N N . MET A 1 82 ? -8.403 -2.024 3.706 1.00 94.25 82 MET A N 1
ATOM 594 C CA . MET A 1 82 ? -7.107 -2.610 3.336 1.00 94.25 82 MET A CA 1
ATOM 595 C C . MET A 1 82 ? -7.245 -3.720 2.285 1.00 94.25 82 MET A C 1
ATOM 597 O O . MET A 1 82 ? -6.394 -3.856 1.405 1.00 94.25 82 MET A O 1
ATOM 601 N N . ASN A 1 83 ? -8.315 -4.518 2.358 1.00 94.50 83 ASN A N 1
ATOM 602 C CA . ASN A 1 83 ? -8.572 -5.540 1.353 1.00 94.50 83 ASN A CA 1
ATOM 603 C C . ASN A 1 83 ? -8.875 -4.933 -0.026 1.00 94.50 83 ASN A C 1
ATOM 605 O O . ASN A 1 83 ? -8.372 -5.444 -1.022 1.00 94.50 83 ASN A O 1
ATOM 609 N N . ALA A 1 84 ? -9.670 -3.861 -0.083 1.00 90.06 84 ALA A N 1
ATOM 610 C CA . ALA A 1 84 ? -10.002 -3.170 -1.327 1.00 90.06 84 ALA A CA 1
ATOM 611 C C . ALA A 1 84 ? -8.798 -2.424 -1.920 1.00 90.06 84 ALA A C 1
ATOM 613 O O . ALA A 1 84 ? -8.587 -2.477 -3.127 1.00 90.06 84 ALA A O 1
ATOM 614 N N . GLU A 1 85 ? -8.002 -1.781 -1.068 1.00 92.81 85 GLU A N 1
ATOM 615 C CA . GLU A 1 85 ? -6.880 -0.940 -1.482 1.00 92.81 85 GLU A CA 1
ATOM 616 C C . GLU A 1 85 ? -5.686 -1.762 -1.984 1.00 92.81 85 GLU A C 1
ATOM 618 O O . GLU A 1 85 ? -5.061 -1.429 -2.986 1.00 92.81 85 GLU A O 1
ATOM 623 N N . SER A 1 86 ? -5.347 -2.862 -1.306 1.00 95.31 86 SER A N 1
ATOM 624 C CA . SER A 1 86 ? -4.079 -3.558 -1.571 1.00 95.31 86 SER A CA 1
ATOM 625 C C . SER A 1 86 ? -4.171 -5.076 -1.636 1.00 95.31 86 SER A C 1
ATOM 627 O O . SER A 1 86 ? -3.160 -5.727 -1.912 1.00 95.31 86 SER A O 1
ATOM 629 N N . ALA A 1 87 ? -5.332 -5.670 -1.333 1.00 96.06 87 ALA A N 1
ATOM 630 C CA . ALA A 1 87 ? -5.457 -7.110 -1.089 1.00 96.06 87 ALA A CA 1
ATOM 631 C C . ALA A 1 87 ? -4.369 -7.632 -0.119 1.00 96.06 87 ALA A C 1
ATOM 633 O O . ALA A 1 87 ? -3.778 -8.695 -0.319 1.00 96.06 87 ALA A O 1
ATOM 634 N N . ALA A 1 88 ? -4.076 -6.837 0.919 1.00 96.38 88 ALA A N 1
ATOM 635 C CA . ALA A 1 88 ? -3.033 -7.064 1.922 1.00 96.38 88 ALA A CA 1
ATOM 636 C C . ALA A 1 88 ? -1.579 -7.050 1.415 1.00 96.38 88 ALA A C 1
ATOM 638 O O . ALA A 1 88 ? -0.677 -7.435 2.161 1.00 96.38 88 ALA A O 1
ATOM 639 N N . ASN A 1 89 ? -1.310 -6.630 0.179 1.00 97.44 89 ASN A N 1
ATOM 640 C CA . ASN A 1 89 ? 0.050 -6.506 -0.333 1.00 97.44 89 ASN A CA 1
ATOM 641 C C . ASN A 1 89 ? 0.670 -5.168 0.105 1.00 97.44 89 ASN A C 1
ATOM 643 O O . ASN A 1 89 ? 0.346 -4.113 -0.430 1.00 97.44 89 ASN A O 1
ATOM 647 N N . ALA A 1 90 ? 1.623 -5.202 1.035 1.00 97.50 90 ALA A N 1
ATOM 648 C CA . ALA A 1 90 ? 2.336 -4.013 1.507 1.00 97.50 90 ALA A CA 1
ATOM 649 C C . ALA A 1 90 ? 3.211 -3.341 0.440 1.00 97.50 90 ALA A C 1
ATOM 651 O O . ALA A 1 90 ? 3.624 -2.203 0.629 1.00 97.50 90 ALA A O 1
ATOM 652 N N . ASN A 1 91 ? 3.468 -4.020 -0.677 1.00 97.62 91 ASN A N 1
ATOM 653 C CA . ASN A 1 91 ? 4.153 -3.436 -1.821 1.00 97.62 91 ASN A CA 1
ATOM 654 C C . ASN A 1 91 ? 3.182 -3.075 -2.954 1.00 97.62 91 ASN A C 1
ATOM 656 O O . ASN A 1 91 ? 3.655 -2.769 -4.040 1.00 97.62 91 ASN A O 1
ATOM 660 N N . ALA A 1 92 ? 1.858 -3.127 -2.741 1.00 96.44 92 ALA A N 1
ATOM 661 C CA . ALA A 1 92 ? 0.870 -2.725 -3.742 1.00 96.44 92 ALA A CA 1
ATOM 662 C C . ALA A 1 92 ? 1.075 -1.274 -4.174 1.00 96.44 92 ALA A C 1
ATOM 664 O O . ALA A 1 92 ? 1.424 -0.416 -3.358 1.00 96.44 92 ALA A O 1
ATOM 665 N N . MET A 1 93 ? 0.831 -1.007 -5.451 1.00 94.75 93 MET A N 1
ATOM 666 C CA . MET A 1 93 ? 0.981 0.311 -6.038 1.00 94.75 93 MET A CA 1
ATOM 667 C C . MET A 1 93 ? -0.090 0.572 -7.084 1.00 94.75 93 MET A C 1
ATOM 669 O O . MET A 1 93 ? -0.436 -0.308 -7.882 1.00 94.75 93 MET A O 1
ATOM 673 N N . HIS A 1 94 ? -0.509 1.825 -7.144 1.00 93.31 94 HIS A N 1
ATOM 674 C CA . HIS A 1 94 ? -1.386 2.334 -8.176 1.00 93.31 94 HIS A CA 1
ATOM 675 C C . HIS A 1 94 ? -0.850 3.672 -8.683 1.00 93.31 94 HIS A C 1
ATOM 677 O O . HIS A 1 94 ? -0.481 4.537 -7.896 1.00 93.31 94 HIS A O 1
ATOM 683 N N . MET A 1 95 ? -0.764 3.832 -10.004 1.00 91.94 95 MET A N 1
ATOM 684 C CA . MET A 1 95 ? -0.427 5.117 -10.616 1.00 91.94 95 MET A CA 1
ATOM 685 C C . MET A 1 95 ? -1.701 5.723 -11.193 1.00 91.94 95 MET A C 1
ATOM 687 O O . MET A 1 95 ? -2.294 5.147 -12.113 1.00 91.94 95 MET A O 1
ATOM 691 N N . ASN A 1 96 ? -2.090 6.871 -10.648 1.00 88.56 96 ASN A N 1
ATOM 692 C CA . ASN A 1 96 ? -3.293 7.603 -11.008 1.00 88.56 96 ASN A CA 1
ATOM 693 C C . ASN A 1 96 ? -3.134 8.320 -12.352 1.00 88.56 96 ASN A C 1
ATOM 695 O O . ASN A 1 96 ? -2.030 8.580 -12.839 1.00 88.56 96 ASN A O 1
ATOM 699 N N . SER A 1 97 ? -4.261 8.691 -12.961 1.00 91.00 97 SER A N 1
ATOM 700 C CA . SER A 1 97 ? -4.276 9.406 -14.244 1.00 91.00 97 SER A CA 1
ATOM 701 C C . SER A 1 97 ? -3.660 10.807 -14.181 1.00 91.00 97 SER A C 1
ATOM 703 O O . SER A 1 97 ? -3.267 11.342 -15.214 1.00 91.00 97 SER A O 1
ATOM 705 N N . ASP A 1 98 ? -3.599 11.408 -12.992 1.00 88.56 98 ASP A N 1
ATOM 706 C CA . ASP A 1 98 ? -2.950 12.700 -12.748 1.00 88.56 98 ASP A CA 1
ATOM 707 C C . ASP A 1 98 ? -1.430 12.580 -12.526 1.00 88.56 98 ASP A C 1
ATOM 709 O O . ASP A 1 98 ? -0.742 13.590 -12.383 1.00 88.56 98 ASP A O 1
ATOM 713 N N . GLY A 1 99 ? -0.900 11.354 -12.547 1.00 89.88 99 GLY A N 1
ATOM 714 C CA . GLY A 1 99 ? 0.510 11.048 -12.346 1.00 89.88 99 GLY A CA 1
ATOM 715 C C . GLY A 1 99 ? 0.912 10.827 -10.888 1.00 89.88 99 GLY A C 1
ATOM 716 O O . GLY A 1 99 ? 2.058 10.435 -10.666 1.00 89.88 99 GLY A O 1
ATOM 717 N N . SER A 1 100 ? 0.006 11.031 -9.926 1.00 92.38 100 SER A N 1
ATOM 718 C CA . SER A 1 100 ? 0.255 10.686 -8.523 1.00 92.38 100 SER A CA 1
ATOM 719 C C . SER A 1 100 ? 0.330 9.170 -8.330 1.00 92.38 100 SER A C 1
ATOM 721 O O . SER A 1 100 ? -0.204 8.388 -9.125 1.00 92.38 100 SER A O 1
ATOM 723 N N . THR A 1 101 ? 1.024 8.743 -7.279 1.00 93.75 101 THR A N 1
ATOM 724 C CA . THR A 1 101 ? 1.224 7.325 -6.960 1.00 93.75 101 THR A CA 1
ATOM 725 C C . THR A 1 101 ? 0.728 6.990 -5.562 1.00 93.75 101 THR A C 1
ATOM 727 O O . THR A 1 101 ? 1.142 7.610 -4.585 1.00 93.75 101 THR A O 1
ATOM 730 N N . ASP A 1 102 ? -0.087 5.946 -5.462 1.00 95.69 102 ASP A N 1
ATOM 731 C CA . ASP A 1 102 ? -0.529 5.351 -4.206 1.00 95.69 102 ASP A CA 1
ATOM 732 C C . ASP A 1 102 ? 0.308 4.112 -3.884 1.00 95.69 102 ASP A C 1
ATOM 734 O O . ASP A 1 102 ? 0.627 3.319 -4.777 1.00 95.69 102 ASP A O 1
ATOM 738 N N . VAL A 1 103 ? 0.686 3.931 -2.613 1.00 96.81 103 VAL A N 1
ATOM 739 C CA . VAL A 1 103 ? 1.496 2.778 -2.186 1.00 96.81 103 VAL A CA 1
ATOM 740 C C . VAL A 1 103 ? 1.051 2.152 -0.868 1.00 96.81 103 VAL A C 1
ATOM 742 O O . VAL A 1 103 ? 0.589 2.817 0.064 1.00 96.81 103 VAL A O 1
ATOM 745 N N . GLY A 1 104 ? 1.300 0.849 -0.761 1.00 96.81 104 GLY A N 1
ATOM 746 C CA . GLY A 1 104 ? 1.208 0.083 0.474 1.00 96.81 104 GLY A CA 1
ATOM 747 C C . GLY A 1 104 ? -0.198 -0.368 0.850 1.00 96.81 104 GLY A C 1
ATOM 748 O O . GLY A 1 104 ? -1.123 -0.335 0.039 1.00 96.81 104 GLY A O 1
ATOM 749 N N . LEU A 1 105 ? -0.335 -0.836 2.093 1.00 96.31 105 LEU A N 1
ATOM 750 C CA . LEU A 1 105 ? -1.538 -1.487 2.620 1.00 96.31 105 LEU A CA 1
ATOM 751 C C . LEU A 1 105 ? -2.800 -0.618 2.533 1.00 96.31 105 LEU A C 1
ATOM 753 O O . LEU A 1 105 ? -3.876 -1.151 2.263 1.00 96.31 105 LEU A O 1
ATOM 757 N N . TRP A 1 106 ? -2.654 0.690 2.748 1.00 95.25 106 TRP A N 1
ATOM 758 C CA . TRP A 1 106 ? -3.735 1.678 2.699 1.00 95.25 106 TRP A C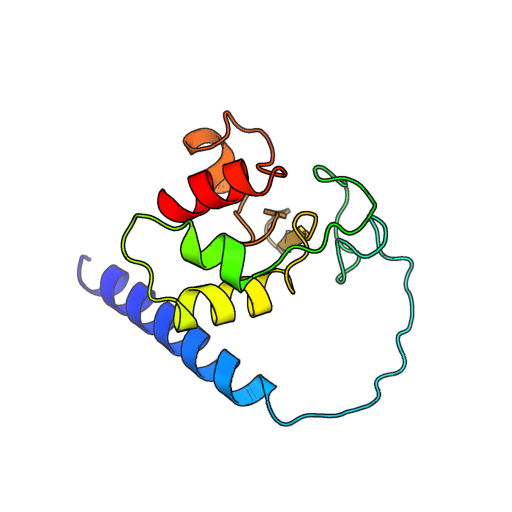A 1
ATOM 759 C C . TRP A 1 106 ? -3.653 2.605 1.478 1.00 95.25 106 TRP A C 1
ATOM 761 O O . TRP A 1 106 ? -4.326 3.628 1.479 1.00 95.25 106 TRP A O 1
ATOM 771 N N . GLN A 1 107 ? -2.828 2.270 0.472 1.00 96.56 107 GLN A N 1
ATOM 772 C CA . GLN A 1 107 ? -2.680 3.044 -0.773 1.00 96.56 107 GLN A CA 1
ATOM 773 C C . GLN A 1 107 ? -2.503 4.554 -0.512 1.00 96.56 107 GLN A C 1
ATOM 775 O O . GLN A 1 107 ? -3.267 5.400 -0.963 1.00 96.56 107 GLN A O 1
ATOM 780 N N . ILE A 1 108 ? -1.466 4.902 0.256 1.00 96.50 108 ILE A N 1
ATOM 781 C CA . ILE A 1 108 ? -1.180 6.294 0.617 1.00 96.50 108 ILE A CA 1
ATOM 782 C C . ILE A 1 108 ? -0.623 7.036 -0.599 1.00 96.50 108 ILE A C 1
ATOM 784 O O . ILE A 1 108 ? 0.470 6.705 -1.069 1.00 96.50 108 ILE A O 1
ATOM 788 N N . ASN A 1 109 ? -1.339 8.067 -1.043 1.00 95.69 109 ASN A N 1
ATOM 789 C CA . ASN A 1 109 ? -0.960 8.922 -2.168 1.00 95.69 109 ASN A CA 1
ATOM 790 C C . ASN A 1 109 ? 0.310 9.748 -1.901 1.00 95.69 109 ASN A C 1
ATOM 792 O O . ASN A 1 109 ? 0.516 10.243 -0.786 1.00 95.69 109 ASN A O 1
ATOM 796 N N . ASP A 1 110 ? 1.136 9.937 -2.931 1.00 94.69 110 ASP A N 1
ATOM 797 C CA . ASP A 1 110 ? 2.393 10.696 -2.880 1.00 94.69 110 ASP A CA 1
ATOM 798 C C . ASP A 1 110 ? 2.247 12.170 -2.494 1.00 94.69 110 ASP A C 1
ATOM 800 O O . ASP A 1 110 ? 3.170 12.738 -1.901 1.00 94.69 110 ASP A O 1
ATOM 804 N N . PHE A 1 111 ? 1.057 12.748 -2.665 1.00 92.81 111 PHE A N 1
ATOM 805 C CA . PHE A 1 111 ? 0.694 14.043 -2.097 1.00 92.81 111 PHE A CA 1
ATOM 806 C C . PHE A 1 111 ? 0.892 14.100 -0.570 1.00 92.81 111 PHE A C 1
ATOM 808 O O . PHE A 1 111 ? 1.278 15.138 -0.030 1.00 92.81 111 PHE A O 1
ATOM 815 N N . ASN A 1 112 ? 0.674 12.984 0.136 1.00 89.19 112 ASN A N 1
ATOM 816 C CA . ASN A 1 112 ? 0.743 12.915 1.597 1.00 89.19 112 ASN A CA 1
ATOM 817 C C . ASN A 1 112 ? 2.137 12.550 2.138 1.00 89.19 112 ASN A C 1
ATOM 819 O O . ASN A 1 112 ? 2.429 12.787 3.314 1.00 89.19 112 ASN A O 1
ATOM 823 N N . TRP A 1 113 ? 3.028 11.995 1.310 1.00 94.06 113 TRP A N 1
ATOM 824 C CA . TRP A 1 113 ? 4.337 11.499 1.759 1.00 94.06 113 TRP A CA 1
ATOM 825 C C . TRP A 1 113 ? 5.233 12.566 2.417 1.00 94.06 113 TRP A C 1
ATOM 827 O O . TRP A 1 113 ? 5.932 12.222 3.378 1.00 94.06 113 TRP A O 1
ATOM 837 N N . PRO A 1 114 ? 5.229 13.851 1.996 1.00 93.19 114 PRO A N 1
ATOM 838 C CA . PRO A 1 114 ? 5.978 14.903 2.686 1.00 93.19 114 PRO A CA 1
ATOM 839 C C . PRO A 1 114 ? 5.594 15.074 4.159 1.00 93.19 114 PRO A C 1
ATOM 841 O O . PRO A 1 114 ? 6.438 15.455 4.967 1.00 93.19 114 PRO A O 1
ATOM 844 N N . TYR A 1 115 ? 4.347 14.767 4.521 1.00 90.50 115 TYR A N 1
ATOM 845 C CA . TYR A 1 115 ? 3.815 15.016 5.860 1.00 90.50 115 TYR A CA 1
ATOM 846 C C . TYR A 1 115 ? 4.020 13.846 6.824 1.00 90.50 115 TYR A C 1
ATOM 848 O O . TYR A 1 115 ? 4.069 14.062 8.032 1.00 90.50 115 TYR A O 1
ATOM 856 N N . CYS A 1 116 ? 4.162 12.623 6.310 1.00 89.25 116 CYS A N 1
ATOM 857 C CA . CYS A 1 116 ? 4.226 11.417 7.142 1.00 89.25 116 CYS A CA 1
ATOM 858 C C . CYS A 1 116 ? 5.483 10.558 6.924 1.00 89.25 116 CYS A C 1
ATOM 860 O O . CYS A 1 116 ? 5.755 9.650 7.705 1.00 89.25 116 CYS A O 1
ATOM 862 N N . SER A 1 117 ? 6.266 10.828 5.876 1.00 93.06 117 SER A N 1
ATOM 863 C CA . SER A 1 117 ? 7.366 9.958 5.444 1.00 93.06 117 SER A CA 1
ATOM 864 C C . SER A 1 117 ? 8.581 10.736 4.910 1.00 93.06 117 SER A C 1
ATOM 866 O O . SER A 1 117 ? 9.434 10.185 4.218 1.00 93.06 117 SER A O 1
ATOM 868 N N . ASN A 1 118 ? 8.697 12.034 5.219 1.00 93.81 118 ASN A N 1
ATOM 869 C CA . ASN A 1 118 ? 9.779 12.901 4.722 1.00 93.81 118 ASN A CA 1
ATOM 870 C C . ASN A 1 118 ? 9.945 12.821 3.188 1.00 93.81 118 ASN A C 1
ATOM 872 O O . ASN A 1 118 ? 11.062 12.751 2.675 1.00 93.81 118 ASN A O 1
ATOM 876 N N . SER A 1 119 ? 8.817 12.780 2.471 1.00 93.44 119 SER A N 1
ATOM 877 C CA . SER A 1 119 ? 8.728 12.653 1.006 1.00 93.44 119 SER A CA 1
ATOM 878 C C . SER A 1 119 ? 9.199 11.312 0.424 1.00 93.44 119 SER A C 1
ATOM 880 O O . SER A 1 119 ? 9.271 11.176 -0.795 1.00 93.44 119 SER A O 1
ATOM 882 N N . ALA A 1 120 ? 9.502 10.309 1.252 1.00 96.38 120 ALA A N 1
ATOM 883 C CA . ALA A 1 120 ? 9.766 8.947 0.793 1.00 96.38 120 ALA A CA 1
ATOM 884 C C . ALA A 1 120 ? 8.466 8.135 0.688 1.00 96.38 120 ALA A C 1
ATOM 886 O O . ALA A 1 120 ? 7.542 8.339 1.474 1.00 96.38 120 ALA A O 1
ATOM 887 N N . ALA A 1 121 ? 8.412 7.159 -0.220 1.00 96.88 121 ALA A N 1
ATOM 888 C CA . ALA A 1 121 ? 7.301 6.212 -0.282 1.00 96.88 121 ALA A CA 1
ATOM 889 C C . ALA A 1 121 ? 7.211 5.400 1.032 1.00 96.88 121 ALA A C 1
ATOM 891 O O . ALA A 1 121 ? 8.203 4.762 1.406 1.00 96.88 121 ALA A O 1
ATOM 892 N N . PRO A 1 122 ? 6.067 5.393 1.746 1.00 96.44 122 PRO A N 1
ATOM 893 C CA . PRO A 1 122 ? 5.909 4.676 3.011 1.00 96.44 122 PRO A CA 1
ATOM 894 C C . PRO A 1 122 ? 5.690 3.173 2.778 1.00 96.44 122 PRO A C 1
ATOM 896 O O . PRO A 1 122 ? 4.598 2.644 2.981 1.00 96.44 122 PRO A O 1
ATOM 899 N N . CYS A 1 123 ? 6.732 2.486 2.309 1.00 96.06 123 CYS A N 1
ATOM 900 C CA . CYS A 1 123 ? 6.672 1.084 1.881 1.00 96.06 123 CYS A CA 1
ATOM 901 C C . CYS A 1 123 ? 6.725 0.078 3.039 1.00 96.06 123 CYS A C 1
ATOM 903 O O . CYS A 1 123 ? 6.324 -1.074 2.889 1.00 96.06 123 CYS A O 1
ATOM 905 N N . ALA A 1 124 ? 7.237 0.480 4.205 1.00 96.94 124 ALA A N 1
ATOM 906 C CA . ALA A 1 124 ? 7.200 -0.373 5.385 1.00 96.94 124 ALA A CA 1
ATOM 907 C C . ALA A 1 124 ? 5.770 -0.393 5.958 1.00 96.94 124 ALA A C 1
ATOM 909 O O . ALA A 1 124 ? 5.206 0.681 6.166 1.00 96.94 124 ALA A O 1
ATOM 910 N N . PRO A 1 125 ? 5.191 -1.563 6.292 1.00 96.06 125 PRO A N 1
ATOM 911 C CA . PRO A 1 125 ? 3.824 -1.651 6.809 1.00 96.06 125 PRO A CA 1
ATOM 912 C C . PRO A 1 125 ? 3.505 -0.714 7.984 1.00 96.06 125 PRO A C 1
ATOM 914 O O . PRO A 1 125 ? 2.464 -0.066 7.976 1.00 96.06 125 PRO A O 1
ATOM 917 N N . GLN A 1 126 ? 4.420 -0.580 8.954 1.00 95.56 126 GLN A N 1
ATOM 918 C CA . GLN A 1 126 ? 4.234 0.341 10.081 1.00 95.56 126 GLN A CA 1
ATOM 919 C C . GLN A 1 126 ? 4.229 1.802 9.627 1.00 95.56 126 GLN A C 1
ATOM 921 O O . GLN A 1 126 ? 3.365 2.561 10.034 1.00 95.56 126 GLN A O 1
ATOM 926 N N . GLN A 1 127 ? 5.146 2.189 8.742 1.00 95.12 127 GLN A N 1
ATOM 927 C CA . GLN A 1 127 ? 5.195 3.549 8.208 1.00 95.12 127 GLN A CA 1
ATOM 928 C C . GLN A 1 127 ? 3.946 3.873 7.373 1.00 95.12 127 GLN A C 1
ATOM 930 O O . GLN A 1 127 ? 3.434 4.986 7.429 1.00 95.12 127 GLN A O 1
ATOM 935 N N . ASN A 1 128 ? 3.430 2.894 6.622 1.00 94.81 128 ASN A N 1
ATOM 936 C CA . ASN A 1 128 ? 2.177 3.020 5.882 1.00 94.81 128 ASN A CA 1
ATOM 937 C C . ASN A 1 128 ? 0.980 3.194 6.831 1.00 94.81 128 ASN A C 1
ATOM 939 O O . ASN A 1 128 ? 0.130 4.041 6.572 1.00 94.81 128 ASN A O 1
ATOM 943 N N . LEU A 1 129 ? 0.951 2.452 7.948 1.00 92.94 129 LEU A N 1
ATOM 944 C CA . LEU A 1 129 ? -0.046 2.626 9.010 1.00 92.94 129 LEU A CA 1
ATOM 945 C C . LEU A 1 129 ? 0.053 4.022 9.623 1.00 92.94 129 LEU A C 1
ATOM 947 O O . LEU A 1 129 ? -0.958 4.708 9.721 1.00 92.94 129 LEU A O 1
ATOM 951 N N . ASP A 1 130 ? 1.261 4.454 9.987 1.00 90.00 130 ASP A N 1
ATOM 952 C CA . ASP A 1 130 ? 1.513 5.765 10.586 1.00 90.00 130 ASP A CA 1
ATOM 953 C C . ASP A 1 130 ? 1.054 6.896 9.646 1.00 90.00 130 ASP A C 1
ATOM 955 O O . ASP A 1 130 ? 0.407 7.843 10.082 1.00 90.00 130 ASP A O 1
ATOM 959 N N . CYS A 1 131 ? 1.292 6.767 8.337 1.00 89.25 131 CYS A N 1
ATOM 960 C CA . CYS A 1 131 ? 0.742 7.671 7.325 1.00 89.25 131 CYS A CA 1
ATOM 961 C C . CYS A 1 131 ? -0.792 7.595 7.217 1.00 89.25 131 CYS A C 1
ATOM 963 O O . CYS A 1 131 ? -1.455 8.626 7.098 1.00 89.25 131 CYS A O 1
ATOM 965 N N . GLY A 1 132 ? -1.366 6.391 7.265 1.00 86.12 132 GLY A N 1
ATOM 966 C CA . GLY A 1 132 ? -2.808 6.155 7.160 1.00 86.12 132 GLY A CA 1
ATOM 967 C C . GLY A 1 132 ? -3.612 6.699 8.340 1.00 86.12 132 GLY A C 1
ATOM 968 O O . GLY A 1 132 ? -4.754 7.107 8.172 1.00 86.12 132 GLY A O 1
ATOM 969 N N . VAL A 1 133 ? -3.030 6.744 9.540 1.00 77.81 133 VAL A N 1
ATOM 970 C CA . VAL A 1 133 ? -3.711 7.282 10.731 1.00 77.81 133 VAL A CA 1
ATOM 971 C C . VAL A 1 133 ? -3.613 8.806 10.864 1.00 77.81 133 VAL A C 1
ATOM 973 O O . VAL A 1 133 ? -4.340 9.373 11.681 1.00 77.81 133 VAL A O 1
ATOM 976 N N . ILE A 1 134 ? -2.726 9.452 10.096 1.00 59.72 134 ILE A N 1
ATOM 977 C CA . ILE A 1 134 ? -2.514 10.913 10.067 1.00 59.72 134 ILE A CA 1
ATOM 978 C C . ILE A 1 134 ? -3.244 11.577 8.878 1.00 59.72 134 ILE A C 1
ATOM 980 O O . ILE A 1 134 ? -3.424 12.797 8.891 1.00 59.72 134 ILE A O 1
ATOM 984 N N . SER A 1 135 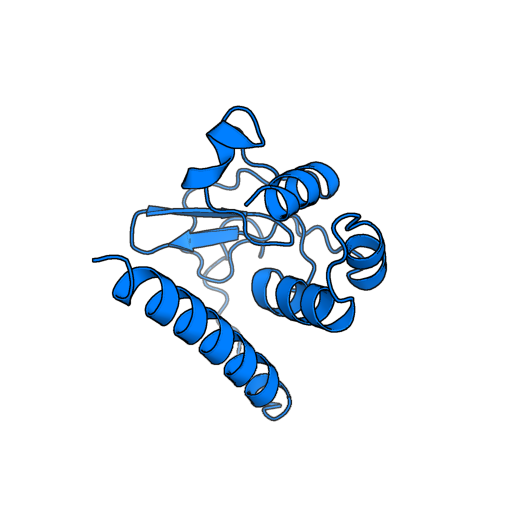? -3.647 10.797 7.866 1.00 53.25 135 SER A N 1
ATOM 985 C CA . SER A 1 135 ? -4.308 11.281 6.640 1.00 53.25 135 SER A CA 1
ATOM 986 C C . SER A 1 135 ? -5.789 11.623 6.808 1.00 53.25 135 S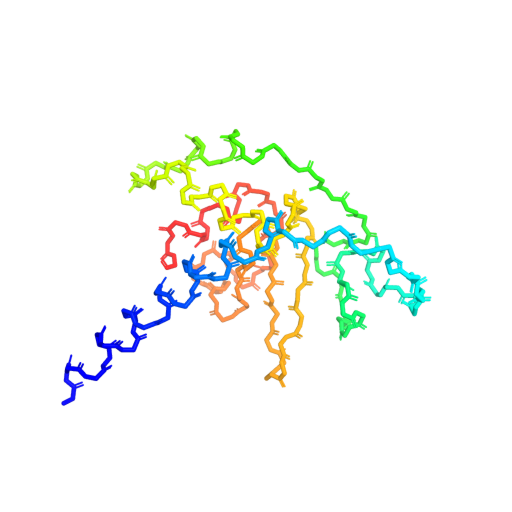ER A C 1
ATOM 988 O O . SER A 1 135 ? -6.448 11.109 7.741 1.00 53.25 135 SER A O 1
#

Sequence (135 aa):
EKAEESTMKFILFFALFALCKALIDSNDTVKVTTTGSTCGGNCPSGSCTSCPCGSTPSYQNIAQWCAQATNGWNQANCQCIMNAESAANANAMHMNSDGSTDVGLWQINDFNWPYCSNSAAPCAPQQNLDCGVIS

Nearest PDB structures (foldseek):
  5vjq-assembly4_L  TM=7.593E-01  e=1.686E-02  Anas platyrhynchos
  5op1-assembly1_B  TM=7.496E-01  e=1.898E-02  Gallus gallus
  3g3b-assembly3_F  TM=7.300E-01  e=5.174E-02  Gallus gallus
  3qy4-assembly1_A  TM=6.219E-01  e=2.868E-02  Gallus gallus
  1tew-assembly1_A  TM=6.142E-01  e=2.549E-02  Meleagris gallopavo